Protein AF-A0A8T6C8C1-F1 (afdb_monomer)

Mean predicted aligned error: 5.49 Å

Structure (mmCIF, N/CA/C/O backbone):
data_AF-A0A8T6C8C1-F1
#
_entry.id   AF-A0A8T6C8C1-F1
#
loop_
_atom_site.group_PDB
_atom_site.id
_atom_site.type_symbol
_atom_site.label_atom_id
_atom_site.label_alt_id
_atom_site.label_comp_id
_atom_site.label_asym_id
_atom_site.label_entity_id
_atom_site.label_seq_id
_atom_site.pdbx_PDB_ins_code
_atom_site.Cartn_x
_atom_site.Cartn_y
_atom_site.Cartn_z
_atom_site.occupancy
_atom_site.B_iso_or_equiv
_atom_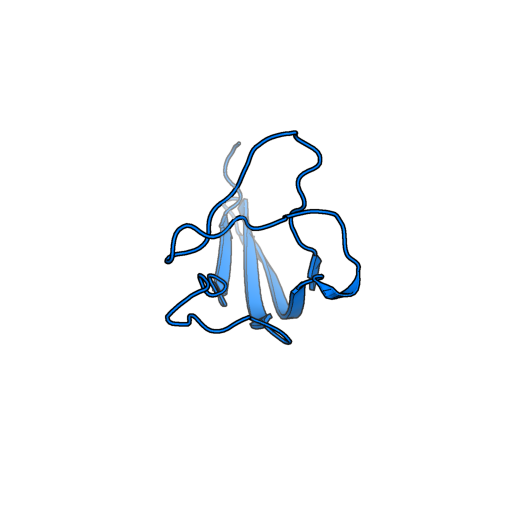site.auth_seq_id
_atom_site.auth_comp_id
_atom_site.auth_asym_id
_atom_site.auth_atom_id
_atom_site.pdbx_PDB_model_num
ATOM 1 N N . ASP A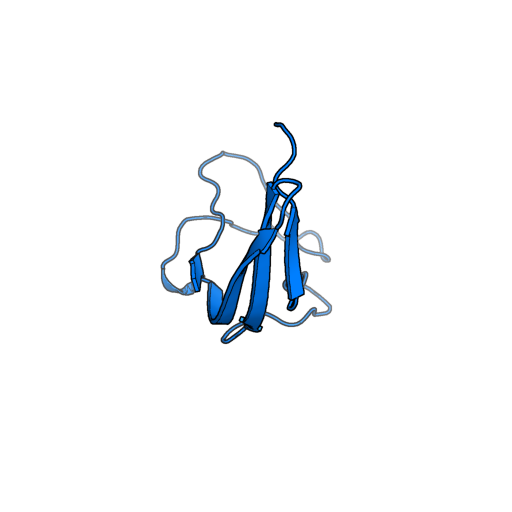 1 1 ? -6.888 -2.270 -0.726 1.00 85.06 1 ASP A N 1
ATOM 2 C CA . ASP A 1 1 ? -6.441 -1.011 -1.341 1.00 85.06 1 ASP A CA 1
ATOM 3 C C . ASP A 1 1 ? -5.935 -1.279 -2.759 1.00 85.06 1 ASP A C 1
ATOM 5 O O . ASP A 1 1 ? -5.565 -2.422 -3.034 1.00 85.06 1 ASP A O 1
ATOM 9 N N . VAL A 1 2 ? -5.994 -0.287 -3.657 1.00 91.94 2 VAL A N 1
ATOM 10 C CA . VAL A 1 2 ? -5.445 -0.371 -5.024 1.00 91.94 2 VAL A CA 1
ATOM 11 C C . VAL A 1 2 ? -4.814 0.967 -5.416 1.00 91.94 2 VAL A C 1
ATOM 13 O O . VAL A 1 2 ? -5.511 1.978 -5.447 1.00 91.94 2 VAL A O 1
ATOM 16 N N . GLY A 1 3 ? -3.538 0.964 -5.800 1.00 90.12 3 GLY A N 1
ATOM 17 C CA . GLY A 1 3 ? -2.826 2.175 -6.211 1.00 90.12 3 GLY A CA 1
ATOM 18 C C . GLY A 1 3 ? -1.406 1.905 -6.705 1.00 90.12 3 GLY A C 1
ATOM 19 O O . GLY A 1 3 ? -0.890 0.802 -6.565 1.00 90.12 3 GLY A O 1
ATOM 20 N N . ASN A 1 4 ? -0.786 2.902 -7.330 1.00 92.12 4 ASN A N 1
ATOM 21 C CA . ASN A 1 4 ? 0.650 2.955 -7.617 1.00 92.12 4 ASN A CA 1
ATOM 22 C C . ASN A 1 4 ? 1.046 4.418 -7.910 1.00 92.12 4 ASN A C 1
ATOM 24 O O . ASN A 1 4 ? 0.171 5.251 -8.160 1.00 92.12 4 ASN A O 1
ATOM 28 N N . VAL A 1 5 ? 2.342 4.728 -7.893 1.00 89.31 5 VAL A N 1
ATOM 29 C CA . VAL A 1 5 ? 2.892 6.034 -8.274 1.00 89.31 5 VAL A CA 1
ATOM 30 C C . VAL A 1 5 ? 3.467 5.945 -9.685 1.00 89.31 5 VAL A C 1
ATOM 32 O O . VAL A 1 5 ? 4.234 5.039 -10.002 1.00 89.31 5 VAL A O 1
ATOM 35 N N . PHE A 1 6 ? 3.096 6.910 -10.523 1.00 90.75 6 PHE A N 1
ATOM 36 C CA . PHE A 1 6 ? 3.551 7.029 -11.905 1.00 90.75 6 PHE A CA 1
ATOM 37 C C . PHE A 1 6 ? 4.168 8.410 -12.122 1.00 90.75 6 PHE A C 1
ATOM 39 O O . PHE A 1 6 ? 3.771 9.378 -11.470 1.00 90.75 6 PHE A O 1
ATOM 46 N N . SER A 1 7 ? 5.126 8.503 -13.038 1.00 90.00 7 SER A N 1
ATOM 47 C CA . SER A 1 7 ? 5.800 9.751 -13.399 1.00 90.00 7 SER A CA 1
ATOM 48 C C . SER A 1 7 ? 5.457 10.129 -14.835 1.00 90.00 7 SER A C 1
ATOM 50 O O . SER A 1 7 ? 5.445 9.271 -15.709 1.00 90.00 7 SER A O 1
ATOM 52 N N . THR A 1 8 ? 5.205 11.416 -15.077 1.00 88.56 8 THR A N 1
ATOM 53 C CA . THR A 1 8 ? 5.059 12.000 -16.426 1.00 88.56 8 THR A CA 1
ATOM 54 C C . THR A 1 8 ? 6.197 12.968 -16.759 1.00 88.56 8 THR A C 1
ATOM 56 O O . THR A 1 8 ? 6.090 13.746 -17.702 1.00 88.56 8 THR A O 1
ATOM 59 N N . SER A 1 9 ? 7.235 13.007 -15.925 1.00 84.81 9 SER A N 1
ATOM 60 C CA . SER A 1 9 ? 8.385 13.895 -16.093 1.00 84.81 9 SER A CA 1
ATOM 61 C C . SER A 1 9 ? 9.400 13.287 -17.057 1.00 84.81 9 SER A C 1
ATOM 63 O O . SER A 1 9 ? 9.590 12.074 -17.048 1.00 84.81 9 SER A O 1
ATOM 65 N N . ASP A 1 10 ? 10.152 14.128 -17.769 1.00 84.50 10 ASP A N 1
ATOM 66 C CA . ASP A 1 10 ? 11.262 13.724 -18.654 1.00 84.50 10 ASP A CA 1
ATOM 67 C C . ASP A 1 10 ? 12.532 13.284 -17.887 1.00 84.50 10 ASP A C 1
ATOM 69 O O . ASP A 1 10 ? 13.660 13.476 -18.340 1.00 84.50 10 ASP A O 1
ATOM 73 N N . LEU A 1 11 ? 12.370 12.745 -16.675 1.00 87.12 11 LEU A N 1
ATOM 74 C CA . LEU A 1 11 ? 13.476 12.232 -15.872 1.00 87.12 11 LEU A CA 1
ATOM 75 C C . LEU A 1 11 ? 13.753 10.779 -16.256 1.00 87.12 11 LEU A C 1
ATOM 77 O O . LEU A 1 11 ? 12.845 9.949 -16.264 1.00 87.12 11 LEU A O 1
ATOM 81 N N . GLU A 1 12 ? 15.019 10.462 -16.513 1.00 87.88 12 GLU A N 1
ATOM 82 C CA . GLU A 1 12 ? 15.453 9.083 -16.717 1.00 87.88 12 GLU A CA 1
ATOM 83 C C . GLU A 1 12 ? 15.645 8.389 -15.367 1.00 87.88 12 GLU A C 1
ATOM 85 O O . GLU A 1 12 ? 16.432 8.823 -14.521 1.00 87.88 12 GLU A O 1
ATOM 90 N N . PHE A 1 13 ? 14.926 7.287 -15.173 1.00 89.50 13 PHE A N 1
ATOM 91 C CA . PHE A 1 13 ? 15.149 6.379 -14.057 1.00 89.50 13 PHE A CA 1
ATOM 92 C C . PHE A 1 13 ? 15.988 5.203 -14.534 1.00 89.50 13 PHE A C 1
ATOM 94 O O . PHE A 1 13 ? 15.906 4.800 -15.694 1.00 89.50 13 PHE A O 1
ATOM 101 N N . PHE A 1 14 ? 16.766 4.623 -13.629 1.00 91.25 14 PHE A N 1
ATOM 102 C CA . PHE A 1 14 ? 17.635 3.498 -13.942 1.00 91.25 14 PHE A CA 1
ATOM 103 C C . PHE A 1 14 ? 17.376 2.333 -12.995 1.00 91.25 14 PHE A C 1
ATOM 105 O O . PHE A 1 14 ? 17.078 2.522 -11.813 1.00 91.25 14 PHE A O 1
ATOM 112 N N . ASP A 1 15 ? 17.491 1.123 -13.532 1.00 91.19 15 ASP A N 1
ATOM 113 C CA . ASP A 1 15 ? 17.507 -0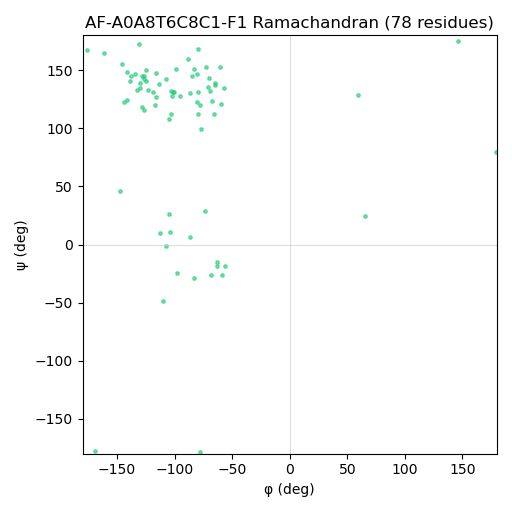.099 -12.736 1.00 91.19 15 ASP A CA 1
ATOM 114 C C . ASP A 1 15 ? 18.885 -0.326 -12.074 1.00 91.19 15 ASP A C 1
ATOM 116 O O . ASP A 1 15 ? 19.816 0.474 -12.221 1.00 91.19 15 ASP A O 1
ATOM 120 N N . ARG A 1 16 ? 19.046 -1.432 -11.335 1.00 91.06 16 ARG A N 1
ATOM 121 C CA . ARG A 1 16 ? 20.311 -1.764 -10.643 1.00 91.06 16 ARG A CA 1
ATOM 122 C C . ARG A 1 16 ? 21.488 -1.993 -11.593 1.00 91.06 16 ARG A C 1
ATOM 124 O O . ARG A 1 16 ? 22.637 -1.969 -11.162 1.00 91.06 16 ARG A O 1
ATOM 131 N N . GLN A 1 17 ? 21.202 -2.246 -12.864 1.00 93.25 17 GLN A N 1
ATOM 132 C CA . GLN A 1 17 ? 22.165 -2.526 -13.923 1.00 93.25 17 GLN A CA 1
ATOM 133 C C . GLN A 1 17 ? 22.356 -1.314 -14.848 1.00 93.25 17 GLN A C 1
ATOM 135 O O . GLN A 1 17 ? 23.013 -1.435 -15.878 1.00 93.25 17 GLN A O 1
ATOM 140 N N . VAL A 1 18 ? 21.828 -0.143 -14.465 1.00 90.31 18 VAL A N 1
ATOM 141 C CA . VAL A 1 18 ? 21.941 1.120 -15.209 1.00 90.31 18 VAL A CA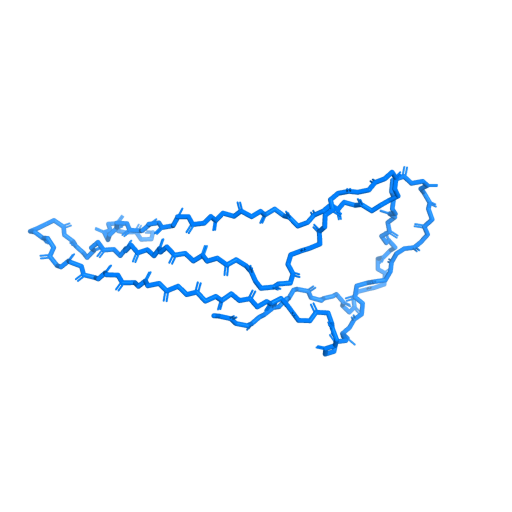 1
ATOM 142 C C . VAL A 1 18 ? 21.228 1.073 -16.569 1.00 90.31 18 VAL A C 1
ATOM 144 O O . VAL A 1 18 ? 21.549 1.832 -17.481 1.00 90.31 18 VAL A O 1
ATOM 147 N N . ASN A 1 19 ? 20.221 0.210 -16.728 1.00 90.94 19 ASN A N 1
ATOM 148 C CA . ASN A 1 19 ? 19.335 0.291 -17.888 1.00 90.94 19 ASN A CA 1
ATOM 149 C C . ASN A 1 19 ? 18.210 1.302 -17.622 1.00 90.94 19 ASN A C 1
ATOM 151 O O . ASN A 1 19 ? 17.708 1.348 -16.493 1.00 90.94 19 ASN A O 1
ATOM 155 N N . PRO A 1 20 ? 17.758 2.053 -18.643 1.00 89.88 20 PRO A N 1
ATOM 156 C CA . PRO A 1 20 ? 16.604 2.935 -18.520 1.00 89.88 20 PRO A CA 1
ATOM 157 C C . PRO A 1 20 ? 15.346 2.184 -18.062 1.00 89.88 20 PRO A C 1
ATOM 159 O O . PRO A 1 20 ? 15.019 1.109 -18.574 1.00 89.88 20 PRO A O 1
ATOM 162 N N . LEU A 1 21 ? 14.629 2.773 -17.109 1.00 88.44 21 LEU A N 1
ATOM 163 C CA . LEU A 1 21 ? 13.387 2.281 -16.526 1.00 88.44 21 LEU A CA 1
ATOM 164 C C . LEU A 1 21 ? 12.295 3.345 -16.700 1.00 88.44 21 LEU A C 1
ATOM 166 O O . LEU A 1 21 ? 12.511 4.515 -16.394 1.00 88.44 21 LEU A O 1
ATOM 170 N N . SER A 1 22 ? 11.110 2.937 -17.161 1.00 87.88 22 SER A N 1
ATOM 171 C CA . SER A 1 22 ? 9.952 3.831 -17.303 1.00 87.88 22 SER A CA 1
ATOM 172 C C . SER A 1 22 ? 8.934 3.628 -16.172 1.00 87.88 22 SER A C 1
ATOM 174 O O . SER A 1 22 ? 8.506 2.501 -15.878 1.00 87.88 22 SER A O 1
ATOM 176 N N . TYR A 1 23 ? 8.503 4.754 -15.596 1.00 88.62 23 TYR A N 1
ATOM 177 C CA . TYR A 1 23 ? 7.406 4.872 -14.629 1.00 88.62 23 TYR A CA 1
ATOM 178 C C . TYR A 1 23 ? 6.134 5.465 -15.252 1.00 88.62 23 TYR A C 1
ATOM 180 O O . TYR A 1 23 ? 5.312 6.047 -14.542 1.00 88.62 23 TYR A O 1
ATOM 188 N N . ASP A 1 24 ? 5.954 5.297 -16.563 1.00 90.94 24 ASP A N 1
ATOM 189 C CA . ASP A 1 24 ? 4.740 5.728 -17.253 1.00 90.94 24 ASP A CA 1
ATOM 190 C C . ASP A 1 24 ? 3.502 5.020 -16.698 1.00 90.94 24 ASP A C 1
ATOM 192 O O . ASP A 1 24 ? 3.565 3.888 -16.196 1.00 90.94 24 ASP A O 1
ATOM 196 N N . PHE A 1 25 ? 2.359 5.695 -16.824 1.00 91.19 25 PHE A N 1
ATOM 197 C CA . PHE A 1 25 ? 1.080 5.157 -16.393 1.00 91.19 25 PHE A CA 1
ATOM 198 C C . PHE A 1 25 ? 0.743 3.857 -17.126 1.00 91.19 25 PHE A C 1
ATOM 200 O O . PHE A 1 25 ? 0.586 3.829 -18.346 1.00 91.19 25 PHE A O 1
ATOM 207 N N . ASP A 1 26 ? 0.554 2.792 -16.352 1.00 91.44 26 ASP A N 1
ATOM 208 C CA . ASP A 1 26 ? 0.058 1.515 -16.841 1.00 91.44 26 ASP A CA 1
ATOM 209 C C . ASP A 1 26 ? -0.840 0.867 -15.784 1.00 91.44 26 ASP A C 1
ATOM 211 O O . ASP A 1 26 ? -0.431 0.594 -14.653 1.00 91.44 26 ASP A O 1
ATOM 215 N N . THR A 1 27 ? -2.079 0.578 -16.176 1.00 91.94 27 THR A N 1
ATOM 216 C CA . THR A 1 27 ? -3.070 -0.101 -15.330 1.00 91.94 27 THR A CA 1
ATOM 217 C C . THR A 1 27 ? -2.622 -1.485 -14.850 1.00 91.94 27 THR A C 1
ATOM 219 O O . THR A 1 27 ? -3.062 -1.934 -13.789 1.00 91.94 27 THR A O 1
ATOM 222 N N . SER A 1 28 ? -1.733 -2.155 -15.590 1.00 91.00 28 SER A N 1
ATOM 223 C CA . SER A 1 28 ? -1.173 -3.455 -15.213 1.00 91.00 28 SER A CA 1
ATOM 224 C C . SER A 1 28 ? -0.244 -3.359 -13.996 1.00 91.00 28 SER A C 1
ATOM 226 O O . SER A 1 28 ? -0.156 -4.304 -13.213 1.00 91.00 28 SER A O 1
ATOM 228 N N . LYS A 1 29 ? 0.370 -2.187 -13.778 1.00 91.94 29 LYS A N 1
ATOM 229 C CA . LYS A 1 29 ? 1.303 -1.909 -12.679 1.00 91.94 29 LYS A CA 1
ATOM 230 C C . LYS A 1 29 ? 0.610 -1.460 -11.387 1.00 91.94 29 LYS A C 1
ATOM 232 O O . LYS A 1 29 ? 1.288 -1.066 -10.444 1.00 91.94 29 LYS A O 1
ATOM 237 N N . LEU A 1 30 ? -0.723 -1.474 -11.307 1.00 94.12 30 LEU A N 1
ATOM 238 C CA . LEU A 1 30 ? -1.439 -1.119 -10.076 1.00 94.12 30 LEU A CA 1
ATOM 239 C C . LEU A 1 30 ? -1.192 -2.158 -8.973 1.00 94.12 30 LEU A C 1
ATOM 241 O O . LEU A 1 30 ? -1.521 -3.336 -9.139 1.00 94.12 30 LEU A O 1
ATOM 245 N N . LYS A 1 31 ? -0.685 -1.715 -7.822 1.00 94.75 31 LYS A N 1
ATOM 246 C CA . LYS A 1 31 ? -0.493 -2.541 -6.626 1.00 94.75 31 LYS A CA 1
ATOM 247 C C . LYS A 1 31 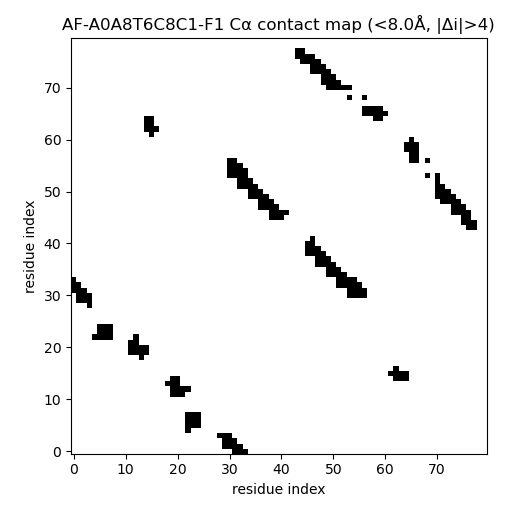? -1.802 -2.689 -5.872 1.00 94.75 31 LYS A C 1
ATOM 249 O O . LYS A 1 31 ? -2.663 -1.813 -5.911 1.00 94.75 31 LYS A O 1
ATOM 254 N N . ARG A 1 32 ? -1.992 -3.845 -5.245 1.00 95.94 32 ARG A N 1
ATOM 255 C CA . ARG A 1 32 ? -3.245 -4.250 -4.606 1.00 95.94 32 ARG A CA 1
ATOM 256 C C . ARG A 1 32 ? -2.957 -4.910 -3.270 1.00 95.94 32 ARG A C 1
ATOM 258 O O . ARG A 1 32 ? -1.995 -5.663 -3.133 1.00 95.94 32 ARG A O 1
ATOM 265 N N . SER A 1 33 ? -3.838 -4.690 -2.305 1.00 96.69 33 SER A N 1
ATOM 266 C CA . SER A 1 33 ? -3.764 -5.322 -0.988 1.00 96.69 33 SER A CA 1
ATOM 267 C C . SER A 1 33 ? -5.152 -5.609 -0.421 1.00 96.69 33 SER A C 1
ATOM 269 O O . SER A 1 33 ? -6.139 -4.951 -0.769 1.00 96.69 33 SER A O 1
ATOM 271 N N . VAL A 1 34 ? -5.228 -6.588 0.477 1.00 97.44 34 VAL A N 1
ATOM 272 C CA . VAL A 1 34 ? -6.438 -6.922 1.237 1.00 97.44 34 VAL A CA 1
ATOM 273 C C . VAL A 1 34 ? -6.097 -7.023 2.717 1.00 97.44 34 VAL A C 1
ATOM 275 O O . VAL A 1 34 ? -5.046 -7.546 3.081 1.00 97.44 34 VAL A O 1
ATOM 278 N N . GLY A 1 35 ? -6.965 -6.505 3.579 1.00 96.44 35 GLY A N 1
ATOM 279 C CA . GLY A 1 35 ? -6.662 -6.392 4.997 1.00 96.44 35 GLY A CA 1
ATOM 280 C C . GLY A 1 35 ? -7.857 -6.018 5.853 1.00 96.44 35 GLY A C 1
ATOM 281 O O . GLY A 1 35 ? -8.973 -5.862 5.358 1.00 96.44 35 GLY A O 1
ATOM 282 N N . ILE A 1 36 ? -7.586 -5.869 7.143 1.00 97.12 36 ILE A N 1
ATOM 283 C CA . ILE A 1 36 ? -8.533 -5.409 8.154 1.00 97.12 36 ILE A CA 1
ATOM 284 C C . ILE A 1 36 ? -8.055 -4.086 8.744 1.00 97.12 36 ILE A C 1
ATOM 286 O O . ILE A 1 36 ? -6.855 -3.839 8.864 1.00 97.12 36 ILE A O 1
ATOM 290 N N . GLY A 1 37 ? -9.008 -3.241 9.120 1.00 96.00 37 GLY A N 1
ATOM 291 C CA . GLY A 1 37 ? -8.753 -1.977 9.797 1.00 96.00 37 GLY A CA 1
ATOM 292 C C . GLY A 1 37 ? -9.597 -1.870 11.055 1.00 96.00 37 GLY A C 1
ATOM 293 O O . GLY A 1 37 ? -10.729 -2.353 11.089 1.00 96.00 37 GLY A O 1
ATOM 294 N N . ALA A 1 38 ? -9.039 -1.242 12.082 1.00 95.25 38 ALA A N 1
ATOM 295 C CA . ALA A 1 38 ? -9.744 -0.906 13.306 1.00 95.25 38 ALA A CA 1
ATOM 296 C C . ALA A 1 38 ? -9.499 0.563 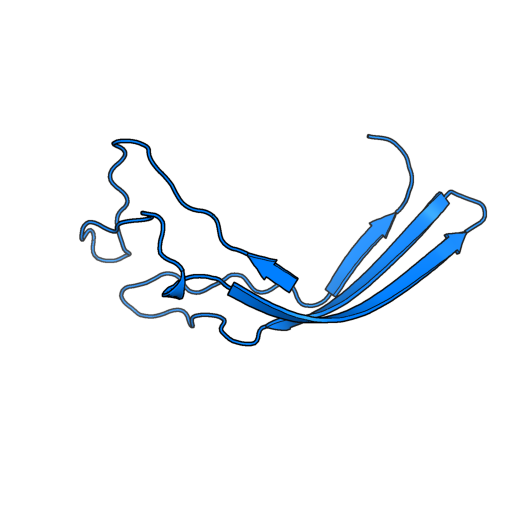13.637 1.00 95.25 38 ALA A C 1
ATOM 298 O O . ALA A 1 38 ? -8.367 1.048 13.600 1.00 95.25 38 ALA A O 1
ATOM 299 N N . GLU A 1 39 ? -10.572 1.259 13.987 1.00 94.38 39 GLU A N 1
ATOM 300 C CA . GLU A 1 39 ? -10.518 2.636 14.451 1.00 94.38 39 GLU A CA 1
ATOM 301 C C . GLU A 1 39 ? -11.012 2.669 15.893 1.00 94.38 39 GLU A C 1
ATOM 303 O O . GLU A 1 39 ? -12.079 2.143 16.215 1.00 94.38 39 GLU A O 1
ATOM 308 N N . TRP A 1 40 ? -10.209 3.255 16.774 1.00 90.00 40 TRP A N 1
ATOM 309 C CA . TRP A 1 40 ? -10.511 3.364 18.190 1.00 90.00 40 TRP A CA 1
ATOM 310 C C . TRP A 1 40 ? -10.400 4.818 18.631 1.00 90.00 40 TRP A C 1
ATOM 312 O O . TRP A 1 40 ? -9.325 5.416 18.612 1.00 90.00 40 TRP A O 1
ATOM 322 N N . LEU A 1 41 ? -11.528 5.393 19.047 1.00 91.12 41 LEU A N 1
ATOM 323 C CA . LEU A 1 41 ? -11.556 6.712 19.664 1.00 91.12 41 LEU A CA 1
ATOM 324 C C . LEU A 1 41 ? -11.069 6.607 21.118 1.00 91.12 41 LEU A C 1
ATOM 326 O O . LEU A 1 41 ? -11.823 6.207 22.006 1.00 91.12 41 LEU A O 1
ATOM 330 N N . ALA A 1 42 ? -9.801 6.943 21.351 1.00 87.31 42 ALA A N 1
ATOM 331 C CA . ALA A 1 42 ? -9.208 6.980 22.681 1.00 87.31 42 ALA A CA 1
ATOM 332 C C . ALA A 1 42 ? -9.410 8.367 23.330 1.00 87.31 42 ALA A C 1
ATOM 334 O O . ALA A 1 42 ? -9.594 9.357 22.617 1.00 87.31 42 ALA A O 1
ATOM 335 N N . PRO A 1 43 ? -9.311 8.492 24.669 1.00 82.75 43 PRO A N 1
ATOM 336 C CA . PRO A 1 43 ? -9.448 9.778 25.369 1.00 82.75 43 PRO A CA 1
ATOM 337 C C . PRO A 1 43 ? -8.485 10.882 24.900 1.00 82.75 43 PRO A C 1
ATOM 339 O O . PRO A 1 43 ? -8.723 12.053 25.172 1.00 82.75 43 PRO A O 1
ATOM 342 N N . LEU A 1 44 ? -7.399 10.510 24.213 1.00 82.50 44 LEU A N 1
ATOM 343 C CA . LEU A 1 44 ? -6.346 11.409 23.736 1.00 82.50 44 LEU A CA 1
ATOM 344 C C . LEU A 1 44 ? -6.366 11.636 22.213 1.00 82.50 44 LEU A C 1
ATOM 346 O O . LEU A 1 44 ? -5.537 12.391 21.720 1.00 82.50 44 LEU A O 1
ATOM 350 N N . GLY A 1 45 ? -7.279 10.999 21.467 1.00 86.88 45 GLY A N 1
ATOM 351 C CA . GLY A 1 45 ? -7.357 11.127 20.009 1.00 86.88 45 GLY A CA 1
ATOM 352 C C . GLY A 1 45 ? -7.809 9.852 19.293 1.00 86.88 45 GLY A C 1
ATOM 353 O O . GLY A 1 45 ? -7.993 8.796 19.900 1.00 86.88 45 GLY A O 1
ATOM 354 N N . LEU A 1 46 ? -8.001 9.950 17.975 1.00 90.38 46 LEU A N 1
ATOM 355 C CA . LEU A 1 46 ? -8.371 8.810 17.135 1.00 90.38 46 LEU A CA 1
ATOM 356 C C . LEU A 1 46 ? -7.147 7.936 16.849 1.00 90.38 46 LEU A C 1
ATOM 358 O O . LEU A 1 46 ? -6.194 8.389 16.225 1.00 90.38 46 LEU A O 1
ATOM 362 N N . LEU A 1 47 ? -7.193 6.673 17.247 1.00 91.81 47 LEU A N 1
ATOM 363 C CA . LEU A 1 47 ? -6.209 5.671 16.861 1.00 91.81 47 LEU A CA 1
ATOM 364 C C . LEU A 1 47 ? -6.746 4.909 15.653 1.00 91.81 47 LEU A C 1
ATOM 366 O O . LEU A 1 47 ? -7.866 4.399 15.690 1.00 91.81 47 LEU A O 1
ATOM 370 N N . ARG A 1 48 ? -5.958 4.814 14.586 1.00 93.81 48 ARG A N 1
ATOM 371 C CA . ARG A 1 48 ? -6.290 3.993 13.416 1.00 93.81 48 ARG A CA 1
ATOM 372 C C . ARG A 1 48 ? -5.212 2.944 13.256 1.00 93.81 48 ARG A C 1
ATOM 374 O O . ARG A 1 48 ? -4.032 3.277 13.281 1.00 93.81 48 ARG A O 1
ATOM 381 N N . PHE A 1 49 ? -5.632 1.703 13.085 1.00 94.62 49 PHE A N 1
ATOM 382 C CA . PHE A 1 49 ? -4.768 0.560 12.850 1.00 94.62 49 PHE A CA 1
ATOM 383 C C . PHE A 1 49 ? -5.221 -0.130 11.576 1.00 94.62 49 PHE A C 1
ATOM 385 O O . PHE A 1 49 ? -6.420 -0.284 11.337 1.00 94.62 49 PHE A O 1
ATOM 392 N N . SER A 1 50 ? -4.272 -0.589 10.777 1.00 95.75 50 SER A N 1
ATOM 393 C CA . SER A 1 50 ? -4.552 -1.423 9.619 1.00 95.75 50 SER A CA 1
ATOM 394 C C . SER A 1 50 ? -3.523 -2.534 9.509 1.00 95.75 50 SER A C 1
ATOM 396 O O . SER A 1 50 ? -2.341 -2.339 9.792 1.00 95.75 50 SER A O 1
ATOM 398 N N . PHE A 1 51 ? -4.000 -3.717 9.136 1.00 96.12 51 PHE A N 1
ATOM 399 C CA . PHE A 1 51 ? -3.164 -4.857 8.808 1.00 96.12 51 PHE A CA 1
ATOM 400 C C . PHE A 1 51 ? -3.584 -5.415 7.453 1.00 96.12 51 PHE A C 1
ATOM 402 O O . PHE A 1 51 ? -4.723 -5.863 7.300 1.00 96.12 51 PHE A O 1
ATOM 409 N N . ALA A 1 52 ? -2.680 -5.407 6.477 1.00 97.25 52 ALA A N 1
ATOM 410 C CA . ALA A 1 52 ? -2.968 -5.839 5.117 1.00 97.25 52 ALA A CA 1
ATOM 411 C C . ALA A 1 52 ? -1.879 -6.752 4.546 1.00 97.25 52 ALA A C 1
ATOM 413 O O . ALA A 1 52 ? -0.689 -6.623 4.832 1.00 97.25 52 ALA A O 1
ATOM 414 N N . ALA A 1 53 ? -2.309 -7.686 3.702 1.00 96.94 53 ALA A N 1
ATOM 415 C CA . ALA A 1 53 ? -1.440 -8.500 2.872 1.00 96.94 53 ALA A CA 1
ATOM 416 C C . ALA A 1 53 ? -1.421 -7.933 1.441 1.00 96.94 53 ALA A C 1
ATOM 418 O O . ALA A 1 53 ? -2.494 -7.685 0.875 1.00 96.94 53 ALA A O 1
ATOM 419 N N . PRO A 1 54 ? -0.236 -7.741 0.831 1.00 96.38 54 PRO A N 1
ATOM 420 C CA . PRO A 1 54 ? -0.153 -7.387 -0.579 1.00 96.38 54 PRO A CA 1
ATOM 421 C C . PRO A 1 54 ? -0.572 -8.579 -1.448 1.00 96.38 54 PRO A C 1
ATOM 423 O O . PRO A 1 54 ? -0.277 -9.730 -1.124 1.00 96.38 54 PRO A O 1
ATOM 426 N N . LEU A 1 55 ? -1.252 -8.303 -2.558 1.00 95.88 55 LEU A N 1
ATOM 427 C CA . LEU A 1 55 ? -1.735 -9.314 -3.504 1.00 95.88 55 LEU A CA 1
ATOM 428 C C . LEU A 1 55 ? -0.805 -9.492 -4.711 1.00 95.88 55 LEU A C 1
ATOM 430 O O . LEU A 1 55 ? -0.819 -10.548 -5.335 1.00 95.88 55 LEU A O 1
ATOM 434 N N . ASN A 1 56 ? -0.021 -8.470 -5.054 1.00 95.06 56 ASN A N 1
ATOM 435 C CA . ASN A 1 56 ? 0.876 -8.451 -6.212 1.00 95.06 56 ASN A CA 1
ATOM 436 C C . ASN A 1 56 ? 2.138 -7.610 -5.946 1.00 95.06 56 ASN A C 1
ATOM 438 O O . ASN A 1 56 ? 2.512 -6.770 -6.765 1.00 95.06 56 ASN A O 1
ATOM 442 N N . ALA A 1 57 ? 2.752 -7.812 -4.776 1.00 94.69 57 ALA A N 1
ATOM 443 C CA . ALA A 1 57 ? 4.048 -7.211 -4.480 1.00 94.69 57 ALA A CA 1
ATOM 444 C C . ALA A 1 57 ? 5.145 -7.851 -5.344 1.00 94.69 57 ALA A C 1
ATOM 446 O O . ALA A 1 57 ? 5.230 -9.081 -5.412 1.00 94.69 57 ALA A O 1
ATOM 447 N N . ASP A 1 58 ? 5.974 -7.023 -5.973 1.00 94.50 58 ASP A N 1
ATOM 448 C CA . ASP A 1 58 ? 7.104 -7.480 -6.775 1.00 94.50 58 ASP A CA 1
ATOM 449 C C . ASP A 1 58 ? 8.288 -7.843 -5.866 1.00 94.50 58 ASP A C 1
ATOM 451 O O . ASP A 1 58 ? 8.652 -7.061 -4.983 1.00 94.50 58 ASP A O 1
ATOM 455 N N . PRO A 1 59 ? 8.906 -9.022 -6.050 1.00 93.81 59 PRO A N 1
ATOM 456 C CA . PRO A 1 59 ? 10.096 -9.391 -5.303 1.00 93.81 59 PRO A CA 1
ATOM 457 C C . PRO A 1 59 ? 11.313 -8.602 -5.790 1.00 93.81 59 PRO A C 1
ATOM 459 O O . PRO A 1 59 ? 11.420 -8.240 -6.963 1.00 93.81 59 PRO A O 1
ATOM 462 N N . GLU A 1 60 ? 12.278 -8.402 -4.896 1.00 93.88 60 GLU A N 1
ATOM 463 C CA . GLU A 1 60 ? 13.587 -7.894 -5.295 1.00 93.88 60 GLU A CA 1
ATOM 464 C C . GLU A 1 60 ? 14.293 -8.910 -6.204 1.00 93.88 60 GLU A C 1
ATOM 466 O O . GLU A 1 60 ? 14.255 -10.120 -5.969 1.00 93.88 60 GLU A O 1
ATOM 471 N N . THR A 1 61 ? 14.946 -8.409 -7.251 1.00 93.06 61 THR A N 1
ATOM 472 C CA . THR A 1 61 ? 15.745 -9.213 -8.181 1.00 93.06 61 THR A CA 1
ATOM 473 C C . THR A 1 61 ? 17.123 -8.582 -8.386 1.00 93.06 61 THR A C 1
ATOM 475 O O . THR A 1 61 ? 17.384 -7.448 -7.976 1.00 93.06 61 THR A O 1
ATOM 478 N N . ASP A 1 62 ? 18.007 -9.286 -9.096 1.00 91.88 62 ASP A N 1
ATOM 479 C CA . ASP A 1 62 ? 19.335 -8.773 -9.469 1.00 91.88 62 ASP A CA 1
ATOM 480 C C . ASP A 1 62 ? 19.273 -7.540 -10.392 1.00 91.88 62 ASP A C 1
ATOM 482 O O . ASP A 1 62 ? 20.272 -6.843 -10.579 1.00 91.88 62 ASP A O 1
ATOM 486 N N . ARG A 1 63 ? 18.106 -7.270 -10.992 1.00 91.38 63 ARG A N 1
ATOM 487 C CA . ARG A 1 63 ? 17.878 -6.151 -11.914 1.00 91.38 63 ARG A CA 1
ATOM 488 C C . ARG A 1 63 ? 16.978 -5.073 -11.318 1.00 91.38 63 ARG A C 1
ATOM 490 O O . ARG A 1 63 ? 17.318 -3.895 -11.385 1.00 91.38 63 ARG A O 1
ATOM 497 N N . PHE A 1 64 ? 15.846 -5.466 -10.744 1.00 90.75 64 PHE A N 1
ATOM 498 C CA . PHE A 1 64 ? 14.815 -4.556 -10.249 1.00 90.75 64 PHE A CA 1
ATOM 499 C C . PHE A 1 64 ? 14.781 -4.508 -8.725 1.00 90.75 64 PHE A C 1
ATOM 501 O O . PHE A 1 64 ? 14.925 -5.533 -8.055 1.00 90.75 64 PHE A O 1
ATOM 508 N N . TRP A 1 65 ? 14.527 -3.312 -8.200 1.00 87.62 65 TRP A N 1
ATOM 509 C CA . TRP A 1 65 ? 14.119 -3.134 -6.813 1.00 87.62 65 TRP A CA 1
ATOM 510 C C . TRP A 1 65 ? 12.748 -3.784 -6.601 1.00 87.62 65 TRP A C 1
ATOM 512 O O . TRP A 1 65 ? 11.879 -3.675 -7.465 1.00 87.62 65 TRP A O 1
ATOM 522 N N . GLY A 1 66 ? 12.589 -4.495 -5.486 1.00 91.00 66 GLY A N 1
ATOM 523 C CA . GLY A 1 66 ? 11.298 -5.049 -5.083 1.00 91.00 66 GLY A CA 1
ATOM 524 C C . GLY A 1 66 ? 10.417 -3.993 -4.424 1.00 91.00 66 GLY A C 1
ATOM 525 O O . GLY A 1 66 ? 10.891 -2.917 -4.057 1.00 91.00 66 GLY A O 1
ATOM 526 N N . ASP A 1 67 ? 9.144 -4.323 -4.234 1.00 93.56 67 ASP A N 1
ATOM 527 C CA . ASP A 1 67 ? 8.231 -3.467 -3.484 1.00 93.56 67 ASP A CA 1
ATOM 528 C C . ASP A 1 67 ? 8.572 -3.490 -1.988 1.00 93.56 67 ASP A C 1
ATOM 530 O O . ASP A 1 67 ? 8.753 -4.552 -1.382 1.00 93.56 67 ASP A O 1
ATOM 534 N N . GLU A 1 68 ? 8.582 -2.315 -1.364 1.00 92.75 68 GLU A N 1
ATOM 535 C CA . GLU A 1 68 ? 8.690 -2.193 0.086 1.00 92.75 68 GLU A CA 1
ATOM 536 C C . GLU A 1 68 ? 7.322 -2.448 0.733 1.00 92.75 68 GLU A C 1
ATOM 538 O O . GLU A 1 68 ? 6.367 -1.690 0.557 1.00 92.75 68 GLU A O 1
ATOM 543 N N . VAL A 1 69 ? 7.203 -3.560 1.464 1.00 94.19 69 VAL A N 1
ATOM 544 C CA . VAL A 1 69 ? 5.929 -4.008 2.040 1.00 94.19 69 VAL A CA 1
ATOM 545 C C . VAL A 1 69 ? 5.863 -3.695 3.531 1.00 94.19 69 VAL A C 1
ATOM 547 O O . VAL A 1 69 ? 6.491 -4.369 4.346 1.00 94.19 69 VAL A O 1
ATOM 550 N N . GLU A 1 70 ? 4.973 -2.777 3.900 1.00 94.44 70 GLU A N 1
ATOM 551 C CA . GLU A 1 70 ? 4.582 -2.527 5.287 1.00 94.44 70 GLU A CA 1
ATOM 552 C C . GLU A 1 70 ? 3.184 -3.103 5.555 1.00 94.44 70 GLU A C 1
ATOM 554 O O . GLU A 1 70 ? 2.171 -2.612 5.062 1.00 94.44 70 GLU A O 1
ATOM 559 N N . ARG A 1 71 ? 3.115 -4.201 6.319 1.00 94.75 71 ARG A N 1
ATOM 560 C CA . ARG A 1 71 ? 1.843 -4.914 6.551 1.00 94.75 71 ARG A CA 1
ATOM 561 C C . ARG A 1 71 ? 1.003 -4.315 7.662 1.00 94.75 71 ARG A C 1
ATOM 563 O O . ARG A 1 71 ? -0.208 -4.486 7.633 1.00 94.75 71 ARG A O 1
ATOM 570 N N . PHE A 1 72 ? 1.634 -3.691 8.651 1.00 96.44 72 PHE A N 1
ATOM 571 C CA . PHE A 1 72 ? 0.964 -3.088 9.793 1.00 96.44 72 PHE A CA 1
ATOM 572 C C . PHE A 1 72 ? 1.229 -1.593 9.788 1.00 96.44 72 PHE A C 1
ATOM 574 O O . PHE A 1 72 ? 2.379 -1.184 9.884 1.00 96.44 72 PHE A O 1
ATOM 581 N N . GLN A 1 73 ? 0.167 -0.800 9.716 1.00 95.12 73 GLN A N 1
ATOM 582 C CA . GLN A 1 73 ? 0.257 0.653 9.749 1.00 95.12 73 GLN A CA 1
ATOM 583 C C . GLN A 1 73 ? -0.661 1.194 10.830 1.00 95.12 73 GLN A C 1
ATOM 585 O O . GLN A 1 73 ? -1.776 0.696 11.026 1.00 95.12 73 GLN A O 1
ATOM 590 N N . PHE A 1 74 ? -0.203 2.234 11.518 1.00 93.25 74 PHE A N 1
ATOM 591 C CA . PHE A 1 74 ? -0.990 2.898 12.540 1.00 93.25 74 PHE A CA 1
ATOM 592 C C . PHE A 1 74 ? -0.793 4.410 12.503 1.00 93.25 74 PHE A C 1
ATOM 594 O O . PHE 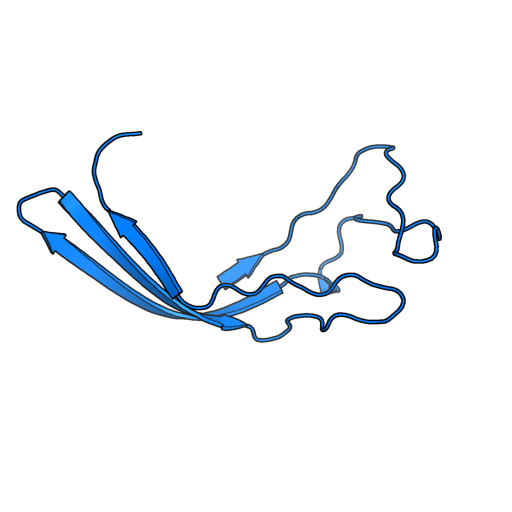A 1 74 ? 0.279 4.911 12.177 1.00 93.25 74 PHE A O 1
ATOM 601 N N . SER A 1 75 ? -1.840 5.140 12.870 1.00 90.56 75 SER A N 1
ATOM 602 C CA . SER A 1 75 ? -1.791 6.587 13.061 1.00 90.56 75 SER A CA 1
ATOM 603 C C . SER A 1 75 ? -2.470 6.947 14.375 1.00 90.56 75 SER A C 1
ATOM 605 O O . SER A 1 75 ? -3.584 6.482 14.633 1.00 90.56 75 SER A O 1
ATOM 607 N N . LEU A 1 76 ? -1.829 7.791 15.182 1.00 88.00 76 LEU A N 1
ATOM 608 C CA . LEU A 1 76 ? -2.422 8.366 16.386 1.00 88.00 76 LEU A CA 1
ATOM 609 C C . LEU A 1 76 ? -2.841 9.806 16.101 1.00 88.00 76 LEU A C 1
ATOM 611 O O . LEU A 1 76 ? -2.043 10.609 15.629 1.00 88.00 76 LEU A O 1
ATOM 615 N N . GLY A 1 77 ? -4.093 10.133 16.399 1.00 75.56 77 GLY A N 1
ATOM 616 C CA . GLY A 1 77 ? -4.611 11.488 16.305 1.00 75.56 77 GLY A CA 1
ATOM 617 C C . GLY A 1 77 ? -3.931 12.390 17.331 1.00 75.56 77 GLY A C 1
ATOM 618 O O . GLY A 1 77 ? -4.149 12.226 18.526 1.00 75.56 77 GLY A O 1
ATOM 619 N N . GLY A 1 78 ? -3.133 13.338 16.841 1.00 61.16 78 GLY A N 1
ATOM 620 C CA . GLY A 1 78 ? -2.438 14.355 17.624 1.00 61.16 78 GLY A CA 1
ATOM 621 C C . GLY A 1 78 ? -1.604 15.265 16.721 1.00 61.16 78 GLY A C 1
ATOM 622 O O . GLY A 1 78 ? -0.401 15.075 16.645 1.00 61.16 78 GLY A O 1
ATOM 623 N N . ALA A 1 79 ? -2.288 16.225 16.079 1.00 47.31 79 ALA A N 1
ATO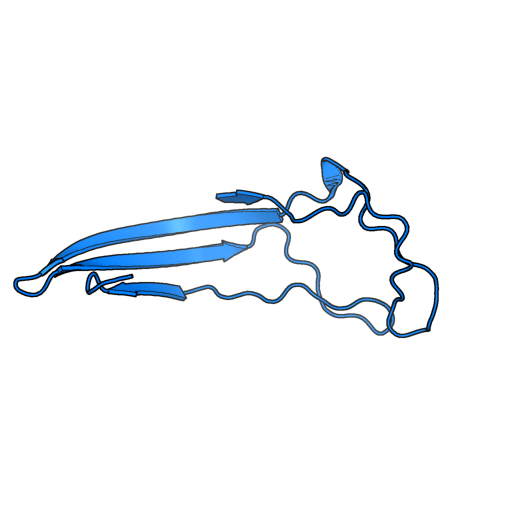M 624 C CA . ALA A 1 79 ? -1.806 17.351 15.259 1.00 47.31 79 ALA A CA 1
ATOM 625 C C . ALA A 1 79 ? -0.957 17.033 14.004 1.00 47.31 79 ALA A C 1
ATOM 627 O O . ALA A 1 79 ? 0.044 16.327 14.054 1.00 47.31 79 ALA A O 1
ATOM 628 N N . PHE A 1 80 ? -1.386 17.610 12.876 1.00 54.38 80 PHE A N 1
ATOM 629 C CA . PHE A 1 80 ? -0.522 17.901 11.728 1.00 54.38 80 PHE A CA 1
ATOM 630 C C . PHE A 1 80 ? 0.517 18.960 12.111 1.00 54.38 80 PHE A C 1
ATOM 632 O O . PHE A 1 80 ? 0.169 19.820 12.957 1.00 54.38 80 PHE A O 1
#

Secondary structure (DSSP, 8-state):
-EE-----SSPPEE-TTS-EE-----GGG-EEEEEEEEEEEETTEEEEEEEEEESSPPPP-SSSPPP----EEEEE-S--

Foldseek 3Di:
DKADDADPDPDFDAWPVRDTDHRHDDPVPIWDKDWDKDWDQDPQFIKIKIFIDTPDWADDDPTHDTDDDDGIDMDGDDDD

Radius of gyration: 17.13 Å; Cα contacts (8 Å, |Δi|>4): 126; chains: 1; bounding box: 34×27×44 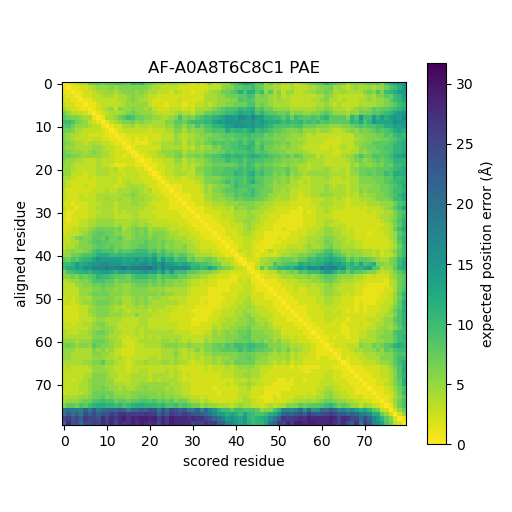Å

Sequence (80 aa):
DVGNVFSTSDLEFFDRQVNPLSYDFDTSKLKRSVGIGAEWLAPLGLLRFSFAAPLNADPETDRFWGDEVERFQFSLGGAF

Solvent-accessible surface area (backbone atoms only — not comparable to full-atom values): 5072 Å² total; per-residue (Å²): 91,77,51,72,88,61,50,93,64,98,68,88,39,62,41,76,77,69,44,84,46,86,46,60,84,51,85,86,67,50,34,39,35,54,68,52,73,51,77,44,83,48,102,80,35,48,36,38,39,35,42,41,48,70,76,61,72,49,69,66,53,93,47,43,83,38,60,88,82,80,43,69,49,73,48,72,43,75,79,134

pLDDT: mean 90.25, std 8.15, range [47.31, 97.44]

Nearest PDB structures (foldseek):
  8q0g-assembly1_A  TM=8.456E-01  e=3.715E-02  Escherichia coli